Protein AF-A0A2V1CIX1-F1 (afdb_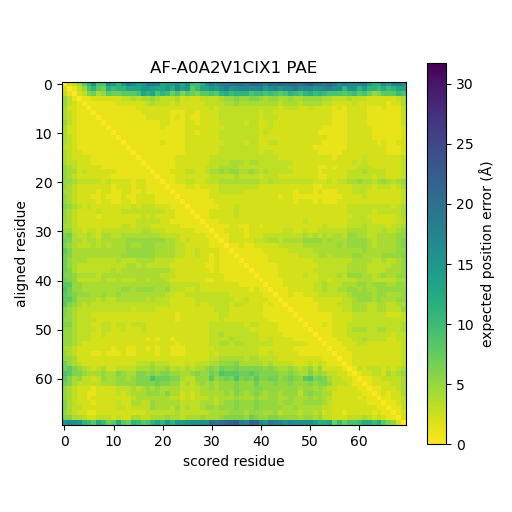monomer)

pLDDT: mean 93.9, std 6.17, range [61.75, 98.0]

Mean predicted aligned error: 3.21 Å

Solvent-accessible surface area (backbone atoms only — not comparable to full-atom values): 4556 Å² total; per-residue (Å²): 116,87,90,51,43,45,26,55,54,40,51,52,49,52,36,48,76,72,74,41,93,75,84,88,48,68,91,77,74,40,55,85,93,33,70,69,54,36,58,60,54,59,72,44,45,64,55,53,68,70,71,43,96,73,85,88,81,62,81,92,40,97,54,51,74,64,35,68,80,130

Foldseek 3Di:
DVPFFQAVVQVVVVCVVVVHPDDDDLVPNFDPVDPVSNVVVVVCVCVCCVVDPDDQDDPPDPDSNPYRPD

Radius of gyration: 12.93 Å; Cα contacts (8 Å, |Δi|>4): 45; chains: 1; bounding box: 30×27×26 Å

Structure (mmCIF, N/CA/C/O backbone):
data_AF-A0A2V1CIX1-F1
#
_entry.id   AF-A0A2V1CIX1-F1
#
loop_
_atom_site.group_PDB
_atom_site.id
_atom_site.type_symbol
_atom_site.label_atom_id
_atom_site.label_alt_id
_atom_site.label_comp_id
_atom_site.label_asym_id
_atom_site.label_entity_id
_atom_site.label_seq_id
_atom_site.pdbx_PDB_ins_code
_atom_site.Cartn_x
_atom_site.Cartn_y
_atom_site.Cartn_z
_atom_site.occupancy
_atom_site.B_iso_or_equiv
_atom_site.auth_seq_id
_atom_site.auth_comp_id
_atom_site.auth_asym_id
_atom_site.auth_atom_id
_atom_site.pdbx_PDB_model_num
ATOM 1 N N . LEU A 1 1 ? 5.804 11.794 9.507 1.00 61.75 1 LEU A N 1
ATOM 2 C CA . LEU A 1 1 ? 4.384 11.992 9.121 1.00 61.75 1 LEU A CA 1
ATOM 3 C C . LEU A 1 1 ? 4.160 13.261 8.300 1.00 61.75 1 LEU A C 1
ATOM 5 O O . LEU A 1 1 ? 3.318 13.196 7.422 1.00 61.75 1 LEU A O 1
ATOM 9 N N . SER A 1 2 ? 4.855 14.387 8.539 1.00 68.81 2 SER A N 1
ATOM 10 C CA . SER A 1 2 ? 4.661 15.637 7.769 1.00 68.81 2 SER A CA 1
ATOM 11 C C . SER A 1 2 ? 4.762 15.440 6.253 1.00 68.81 2 SER A C 1
ATOM 13 O O . SER A 1 2 ? 3.887 15.930 5.546 1.00 68.81 2 SER A O 1
ATOM 15 N N . GLU A 1 3 ? 5.731 14.633 5.811 1.00 85.25 3 GLU A N 1
ATOM 16 C CA . GLU A 1 3 ? 6.042 14.351 4.398 1.00 85.25 3 GLU A CA 1
ATOM 17 C C . GLU A 1 3 ? 5.016 13.471 3.672 1.00 85.25 3 GLU A C 1
ATOM 19 O O . GLU A 1 3 ? 5.024 13.394 2.448 1.00 85.25 3 GLU A O 1
ATOM 24 N N . LEU A 1 4 ? 4.124 12.787 4.397 1.00 93.50 4 LEU A N 1
ATOM 25 C CA . LEU A 1 4 ? 3.118 11.946 3.753 1.00 93.50 4 LEU A CA 1
ATOM 26 C C . LEU A 1 4 ? 2.002 12.801 3.148 1.00 93.50 4 LEU A C 1
ATOM 28 O O . LEU A 1 4 ? 1.573 13.806 3.731 1.00 93.50 4 LEU A O 1
ATOM 32 N N . SER A 1 5 ? 1.482 12.352 2.008 1.00 95.12 5 SER A N 1
ATOM 33 C CA . SER A 1 5 ? 0.288 12.928 1.396 1.00 95.12 5 SER A CA 1
ATOM 34 C C . SER A 1 5 ? -0.905 12.874 2.363 1.00 95.12 5 SER A C 1
ATOM 36 O O . SER A 1 5 ? -0.924 12.090 3.321 1.00 95.12 5 SER A O 1
ATOM 38 N N . 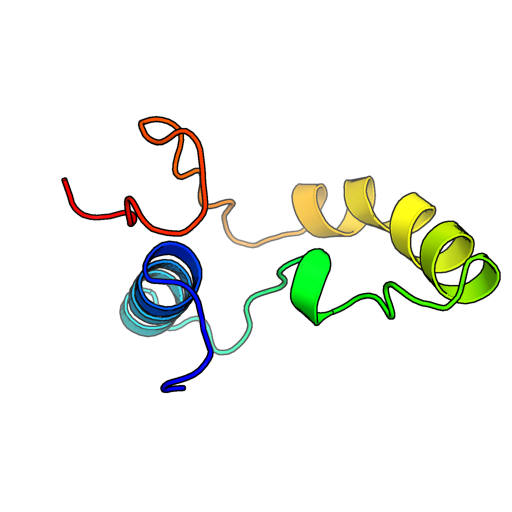LYS A 1 6 ? -1.915 13.719 2.133 1.00 95.38 6 LYS A N 1
ATOM 39 C CA . LYS A 1 6 ? -3.141 13.715 2.947 1.00 95.38 6 LYS A CA 1
ATOM 40 C C . LYS A 1 6 ? -3.805 12.335 2.911 1.00 95.38 6 LYS A C 1
ATOM 42 O O . LYS A 1 6 ? -4.150 11.796 3.955 1.00 95.38 6 LYS A O 1
ATOM 47 N N . THR A 1 7 ? -3.865 11.729 1.729 1.00 96.12 7 THR A N 1
ATOM 48 C CA . THR A 1 7 ? -4.426 10.390 1.505 1.00 96.12 7 THR A CA 1
ATOM 49 C C . THR A 1 7 ? -3.714 9.325 2.330 1.00 96.12 7 THR A C 1
ATOM 51 O O . THR A 1 7 ? -4.373 8.530 2.988 1.00 96.12 7 THR A O 1
ATOM 54 N N . PHE A 1 8 ? -2.380 9.335 2.393 1.00 96.31 8 PHE A N 1
ATOM 55 C CA . PHE A 1 8 ? -1.647 8.355 3.203 1.00 96.31 8 PHE A CA 1
ATOM 56 C C . PHE A 1 8 ? -1.868 8.560 4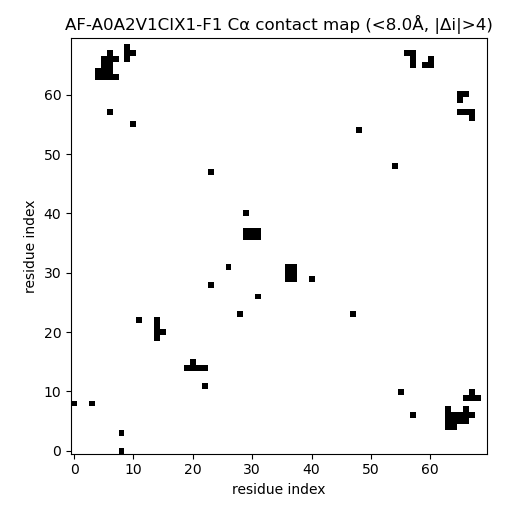.701 1.00 96.31 8 PHE A C 1
ATOM 58 O O . PHE A 1 8 ? -2.072 7.592 5.430 1.00 96.31 8 PHE A O 1
ATOM 65 N N . LYS A 1 9 ? -1.874 9.815 5.169 1.00 96.12 9 LYS A N 1
ATOM 66 C CA . LYS A 1 9 ? -2.171 10.134 6.576 1.00 96.12 9 LYS A CA 1
ATOM 67 C C . LYS A 1 9 ? -3.554 9.626 6.976 1.00 96.12 9 LYS A C 1
ATOM 69 O O . LYS A 1 9 ? -3.706 9.026 8.036 1.00 96.12 9 LYS A O 1
ATOM 74 N N . GLU A 1 10 ? -4.544 9.848 6.122 1.00 96.56 10 GLU A N 1
ATOM 75 C CA . GLU A 1 10 ? -5.925 9.456 6.385 1.00 96.56 10 GLU A CA 1
ATOM 76 C C . GLU A 1 10 ? -6.133 7.947 6.235 1.00 96.56 10 GLU A C 1
ATOM 78 O O . GLU A 1 10 ? -6.805 7.356 7.072 1.00 96.56 10 GLU A O 1
ATOM 83 N N . ALA A 1 11 ? -5.473 7.283 5.284 1.00 96.81 11 ALA A N 1
ATOM 84 C CA . ALA A 1 11 ? -5.474 5.824 5.189 1.00 96.81 11 ALA A CA 1
ATOM 85 C C . ALA A 1 11 ? -4.867 5.158 6.441 1.00 96.81 11 ALA A C 1
ATOM 87 O O . ALA A 1 11 ? -5.453 4.221 6.986 1.00 96.81 11 ALA A O 1
ATOM 88 N N . ILE A 1 12 ? -3.745 5.681 6.959 1.00 96.38 12 ILE A N 1
ATOM 89 C CA . ILE A 1 12 ? -3.158 5.238 8.238 1.00 96.38 12 ILE A CA 1
ATOM 90 C C . ILE A 1 12 ? -4.144 5.469 9.390 1.00 96.38 12 ILE A C 1
ATOM 92 O O . ILE A 1 12 ? -4.299 4.604 10.255 1.00 96.38 12 ILE A O 1
ATOM 96 N N . HIS A 1 13 ? -4.826 6.619 9.405 1.00 96.69 13 HIS A N 1
ATOM 97 C CA . HIS A 1 13 ? -5.836 6.918 10.418 1.00 96.69 13 HIS A CA 1
ATOM 98 C C . HIS A 1 13 ? -6.995 5.910 10.376 1.00 96.69 13 HIS A C 1
ATOM 100 O O . HIS A 1 13 ? -7.347 5.369 11.421 1.00 96.69 13 HIS A O 1
ATOM 106 N N . ILE A 1 14 ? -7.523 5.592 9.187 1.00 97.19 14 ILE A N 1
ATOM 107 C CA . ILE A 1 14 ? -8.569 4.575 8.990 1.00 97.19 14 ILE A CA 1
ATOM 108 C C . ILE A 1 14 ? -8.107 3.219 9.531 1.00 97.19 14 ILE A C 1
ATOM 110 O O . ILE A 1 14 ? -8.795 2.634 10.366 1.00 97.19 14 ILE A O 1
ATOM 114 N N . ALA A 1 15 ? -6.931 2.737 9.112 1.00 97.62 15 ALA A N 1
ATOM 115 C CA . ALA A 1 15 ? -6.390 1.457 9.574 1.00 97.62 15 ALA A CA 1
ATOM 116 C C . ALA A 1 15 ? -6.271 1.411 11.108 1.00 97.62 15 ALA A C 1
ATOM 118 O O . ALA A 1 15 ? -6.728 0.461 11.744 1.00 97.62 15 ALA A O 1
ATOM 119 N N . THR A 1 16 ? -5.759 2.490 11.706 1.00 97.25 16 THR A N 1
ATOM 120 C CA . THR A 1 16 ? -5.612 2.613 13.163 1.00 97.25 16 THR A CA 1
ATOM 121 C C . THR A 1 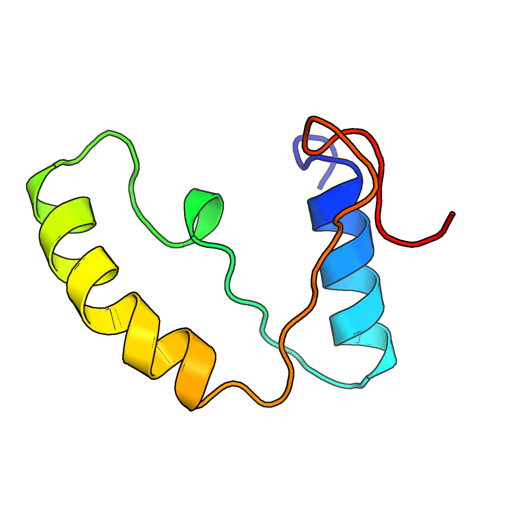16 ? -6.966 2.589 13.880 1.00 97.25 16 THR A C 1
ATOM 123 O O . THR A 1 16 ? -7.100 1.915 14.899 1.00 97.25 16 THR A O 1
ATOM 126 N N . GLN A 1 17 ? -7.988 3.284 13.362 1.00 98.00 17 GLN A N 1
ATOM 127 C CA . GLN A 1 17 ? -9.343 3.269 13.940 1.00 98.00 17 GLN A CA 1
ATOM 128 C C . GLN A 1 17 ? -10.004 1.887 13.860 1.00 98.00 17 GLN A C 1
ATOM 130 O O . GLN A 1 17 ? -10.813 1.541 14.717 1.00 98.00 17 GLN A O 1
ATOM 135 N N . LEU A 1 18 ? -9.623 1.080 12.871 1.00 97.69 18 LEU A N 1
ATOM 136 C CA . LEU A 1 18 ? -10.075 -0.303 12.716 1.00 97.69 18 LEU A CA 1
ATOM 137 C C . LEU A 1 18 ? -9.253 -1.307 13.542 1.00 97.69 18 LEU A C 1
ATOM 139 O O . LEU A 1 18 ? -9.492 -2.509 13.455 1.00 97.69 18 LEU A O 1
ATOM 143 N N . GLY A 1 19 ? -8.296 -0.839 14.351 1.00 98.00 19 GLY A N 1
ATOM 144 C CA . GLY A 1 19 ? -7.436 -1.693 15.173 1.00 98.00 19 GLY A CA 1
ATOM 145 C C . GLY A 1 19 ? -6.360 -2.442 14.380 1.00 98.00 19 GLY A C 1
ATOM 146 O O . GLY A 1 19 ? -5.757 -3.377 14.904 1.00 98.00 19 GLY A O 1
ATOM 147 N N . LEU A 1 20 ? -6.109 -2.047 13.130 1.00 97.88 20 LEU A N 1
ATOM 148 C CA . LEU A 1 20 ? -5.069 -2.628 12.289 1.00 97.88 20 LEU A CA 1
ATOM 149 C C . LEU A 1 20 ? -3.740 -1.915 12.548 1.00 97.88 20 LEU A C 1
ATOM 151 O O . LEU A 1 20 ? -3.647 -0.691 12.487 1.00 97.88 20 LEU A O 1
ATOM 155 N N . GLN A 1 21 ? -2.695 -2.694 12.823 1.00 96.75 21 GLN A N 1
ATOM 156 C CA . GLN A 1 21 ? -1.356 -2.167 13.101 1.00 96.75 21 GLN A CA 1
ATOM 157 C C . GLN A 1 21 ? -0.547 -1.882 11.829 1.00 96.75 21 GLN A C 1
ATOM 159 O O . GLN A 1 21 ? 0.384 -1.077 11.855 1.00 96.75 21 GLN A O 1
ATOM 164 N N . TYR A 1 22 ? -0.889 -2.545 10.725 1.00 96.31 22 TYR A N 1
ATOM 165 C CA . TYR A 1 22 ? -0.123 -2.506 9.487 1.00 96.31 22 TYR A CA 1
ATOM 166 C C . TYR A 1 22 ? -0.994 -2.046 8.328 1.00 96.31 22 TYR A C 1
ATOM 168 O O . TYR A 1 22 ? -2.152 -2.441 8.199 1.00 96.31 22 TYR A O 1
ATOM 176 N N . ILE A 1 23 ? -0.396 -1.224 7.477 1.00 97.12 23 ILE A N 1
ATOM 177 C CA . ILE A 1 23 ? -0.942 -0.813 6.193 1.00 97.12 23 ILE A CA 1
ATOM 178 C C . ILE A 1 23 ? 0.174 -0.931 5.164 1.00 97.12 23 ILE A C 1
ATOM 180 O O . ILE A 1 23 ? 1.318 -0.564 5.438 1.00 97.12 23 ILE A O 1
ATOM 184 N N . TRP A 1 24 ? -0.168 -1.461 3.998 1.00 97.06 24 TRP A N 1
ATOM 185 C CA . TRP A 1 24 ? 0.732 -1.539 2.861 1.00 97.06 24 TRP A CA 1
ATOM 186 C C . TRP A 1 24 ? 0.320 -0.488 1.830 1.00 97.06 24 TRP A C 1
ATOM 188 O O . TRP A 1 24 ? -0.860 -0.374 1.495 1.00 97.06 24 TRP A O 1
ATOM 198 N N . ILE A 1 25 ? 1.286 0.307 1.375 1.00 95.56 25 ILE A N 1
ATOM 199 C CA . ILE A 1 25 ? 1.120 1.342 0.350 1.00 95.56 25 ILE A CA 1
ATOM 200 C C . ILE A 1 25 ? 2.297 1.159 -0.603 1.00 95.56 25 ILE A C 1
ATOM 202 O O . ILE A 1 25 ? 3.438 1.354 -0.189 1.00 95.56 25 ILE A O 1
ATOM 206 N N . ASP A 1 26 ? 2.034 0.771 -1.848 1.00 93.81 26 ASP A N 1
ATOM 207 C CA . ASP A 1 26 ? 3.043 0.420 -2.858 1.00 93.81 26 ASP A CA 1
ATOM 208 C C . ASP A 1 26 ? 4.165 1.460 -2.977 1.00 93.81 26 ASP A C 1
ATOM 210 O O . ASP A 1 26 ? 5.343 1.117 -2.895 1.00 93.81 26 ASP A O 1
ATOM 214 N N . SER A 1 27 ? 3.812 2.744 -3.042 1.00 92.62 27 SER A N 1
ATOM 215 C CA . SER A 1 27 ? 4.765 3.849 -3.159 1.00 92.62 27 SER A CA 1
ATOM 216 C C . SER A 1 27 ? 5.658 4.053 -1.925 1.00 92.62 27 SER A C 1
ATOM 218 O O . SER A 1 27 ? 6.596 4.843 -1.979 1.00 92.62 27 SER A O 1
ATOM 220 N N . LEU A 1 28 ? 5.328 3.429 -0.788 1.00 92.94 28 LEU A N 1
ATOM 221 C CA . LEU A 1 28 ? 6.101 3.489 0.461 1.00 92.94 28 LEU A CA 1
ATOM 222 C C . LEU A 1 28 ? 6.792 2.162 0.795 1.00 92.94 28 LEU A C 1
ATOM 224 O O . LEU A 1 28 ? 7.817 2.167 1.472 1.00 92.94 28 LEU A O 1
ATOM 228 N N . CYS A 1 29 ? 6.206 1.039 0.383 1.00 94.31 29 CYS A N 1
ATOM 229 C CA . CYS A 1 29 ? 6.676 -0.301 0.722 1.00 94.31 29 CYS A CA 1
ATOM 230 C C . CYS A 1 29 ? 7.600 -0.906 -0.343 1.00 94.31 29 CYS A C 1
ATOM 232 O O . CYS A 1 29 ? 8.293 -1.867 -0.032 1.00 94.31 29 CYS A O 1
ATOM 234 N N . ILE A 1 30 ? 7.618 -0.348 -1.556 1.00 94.94 30 ILE A N 1
ATOM 235 C CA . ILE A 1 30 ? 8.496 -0.753 -2.660 1.00 94.94 30 ILE A CA 1
ATOM 236 C C . ILE A 1 30 ? 9.534 0.347 -2.898 1.00 94.94 30 ILE A C 1
ATOM 238 O O . ILE A 1 30 ? 9.192 1.537 -2.895 1.00 94.94 30 ILE A O 1
ATOM 242 N N . VAL A 1 31 ? 10.792 -0.025 -3.140 1.00 94.69 31 VAL A N 1
ATOM 243 C CA . VAL A 1 31 ? 11.853 0.929 -3.481 1.00 94.69 31 VAL A CA 1
ATOM 244 C C . VAL A 1 31 ? 11.652 1.409 -4.919 1.00 94.69 31 VAL A C 1
ATOM 246 O O . VAL A 1 31 ? 11.903 0.689 -5.877 1.00 94.69 31 VAL A O 1
ATOM 249 N N . GLN A 1 32 ? 11.190 2.651 -5.081 1.00 91.12 32 GLN A N 1
ATOM 250 C CA . GLN A 1 32 ? 10.786 3.180 -6.394 1.00 91.12 32 GLN A CA 1
ATOM 251 C C . GLN A 1 32 ? 11.959 3.392 -7.367 1.00 91.12 32 GLN A C 1
ATOM 253 O O . GLN A 1 32 ? 11.771 3.310 -8.578 1.00 91.12 32 GLN A O 1
ATOM 258 N N . ASP A 1 33 ? 13.163 3.639 -6.844 1.00 95.38 33 ASP A N 1
ATOM 259 C CA . ASP A 1 33 ? 14.371 3.895 -7.642 1.00 95.38 33 ASP A CA 1
ATOM 260 C C . ASP A 1 33 ? 15.149 2.609 -7.994 1.00 95.38 33 ASP A C 1
ATOM 262 O O . ASP A 1 33 ? 16.250 2.676 -8.543 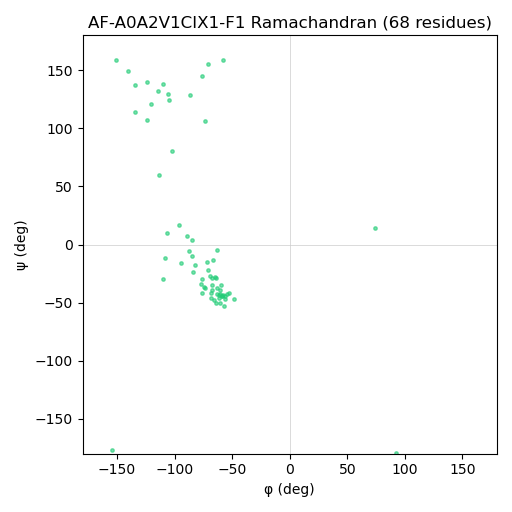1.00 95.38 33 ASP A O 1
ATOM 266 N N . ASP A 1 34 ? 14.589 1.435 -7.689 1.00 97.06 34 ASP A N 1
ATOM 267 C CA . ASP A 1 34 ? 15.186 0.130 -7.967 1.00 97.06 34 ASP A CA 1
ATOM 268 C C . ASP A 1 34 ? 14.224 -0.720 -8.809 1.00 97.06 34 ASP A C 1
ATOM 270 O O . ASP A 1 34 ? 13.203 -1.219 -8.339 1.00 97.06 34 ASP A O 1
ATOM 274 N N . ALA A 1 35 ? 14.560 -0.890 -10.089 1.00 96.06 35 ALA A N 1
ATOM 275 C CA . ALA A 1 35 ? 13.731 -1.639 -11.028 1.00 96.06 35 ALA A CA 1
ATOM 276 C C . ALA A 1 35 ? 13.667 -3.145 -10.715 1.00 96.06 35 ALA A C 1
ATOM 278 O O . ALA A 1 35 ? 12.668 -3.788 -11.044 1.00 96.06 35 ALA A O 1
ATOM 279 N N . GLU A 1 36 ? 14.709 -3.721 -10.105 1.00 96.31 36 GLU A N 1
ATOM 280 C CA . GLU A 1 36 ? 14.716 -5.137 -9.727 1.00 96.31 36 GLU A CA 1
ATOM 281 C C . GLU A 1 36 ? 13.858 -5.373 -8.480 1.00 96.31 36 GLU A C 1
ATOM 283 O O . GLU A 1 36 ? 13.086 -6.336 -8.442 1.00 96.31 36 GLU A O 1
ATOM 288 N N . ASP A 1 37 ? 13.945 -4.480 -7.488 1.00 94.06 37 ASP A N 1
ATOM 289 C CA . ASP A 1 37 ? 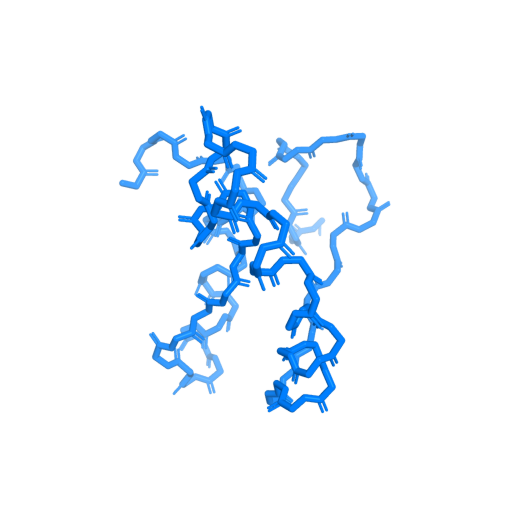13.053 -4.480 -6.321 1.00 94.06 37 ASP A CA 1
ATOM 290 C C . ASP A 1 37 ? 11.599 -4.298 -6.754 1.00 94.06 37 ASP A C 1
ATOM 292 O O . ASP A 1 37 ? 10.752 -5.135 -6.440 1.00 94.06 37 ASP A O 1
ATOM 296 N N . TRP A 1 38 ? 11.329 -3.287 -7.583 1.00 96.00 38 TRP A N 1
ATOM 297 C CA . TRP A 1 38 ? 9.989 -3.037 -8.096 1.00 96.00 38 TRP A CA 1
ATOM 298 C C . TRP A 1 38 ? 9.416 -4.260 -8.809 1.00 96.00 38 TRP A C 1
ATOM 300 O O . TRP A 1 38 ? 8.293 -4.662 -8.520 1.00 96.00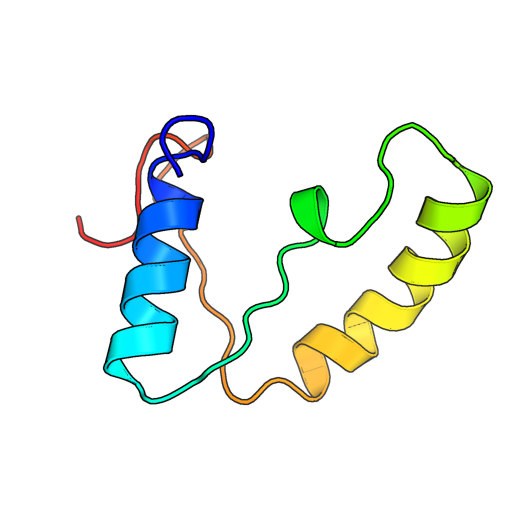 38 TRP A O 1
ATOM 310 N N . ALA A 1 39 ? 10.182 -4.900 -9.699 1.00 95.75 39 ALA A N 1
ATOM 311 C CA . ALA A 1 39 ? 9.715 -6.081 -10.421 1.00 95.75 39 ALA A CA 1
ATOM 312 C C . ALA A 1 39 ? 9.407 -7.259 -9.484 1.00 95.75 39 ALA A C 1
ATOM 314 O O . ALA A 1 39 ? 8.440 -7.987 -9.708 1.00 95.75 39 ALA A O 1
ATOM 315 N N . ARG A 1 40 ? 10.204 -7.445 -8.427 1.00 94.88 40 ARG A N 1
ATOM 316 C CA . ARG A 1 40 ? 9.985 -8.500 -7.432 1.00 94.88 40 ARG A CA 1
ATOM 317 C C . ARG A 1 40 ? 8.733 -8.247 -6.595 1.00 94.88 40 ARG A C 1
ATOM 319 O O . ARG A 1 40 ? 7.947 -9.173 -6.390 1.00 94.88 40 ARG A O 1
ATOM 326 N N . GLU A 1 41 ? 8.548 -7.023 -6.114 1.00 94.88 41 GLU A N 1
ATOM 327 C CA . GLU A 1 41 ? 7.424 -6.674 -5.242 1.00 94.88 41 GLU A CA 1
ATOM 328 C C . GLU A 1 41 ? 6.113 -6.516 -6.032 1.00 94.88 41 GLU A C 1
ATOM 330 O O . GLU A 1 41 ? 5.049 -6.919 -5.562 1.00 94.88 41 GLU A O 1
ATOM 335 N N . ALA A 1 42 ? 6.172 -6.024 -7.275 1.00 93.06 42 ALA A N 1
ATOM 336 C CA . ALA A 1 42 ? 5.002 -5.869 -8.139 1.00 93.06 42 ALA A CA 1
ATOM 337 C C . ALA A 1 42 ? 4.287 -7.196 -8.421 1.00 93.06 42 ALA A C 1
ATOM 339 O O . ALA A 1 42 ? 3.057 -7.241 -8.470 1.00 93.06 42 ALA A O 1
ATOM 340 N N . VAL A 1 43 ? 5.035 -8.297 -8.539 1.00 95.44 43 VAL A N 1
ATOM 341 C CA . VAL A 1 43 ? 4.455 -9.640 -8.710 1.00 95.44 43 VAL A CA 1
ATOM 342 C C . VAL A 1 43 ? 3.637 -10.064 -7.483 1.00 95.44 43 VAL A C 1
ATOM 344 O O . VAL A 1 43 ? 2.658 -10.791 -7.630 1.00 95.44 43 VAL A O 1
ATOM 347 N N . GLN A 1 44 ? 3.979 -9.573 -6.290 1.00 94.62 44 GLN A N 1
ATOM 348 C CA . GLN A 1 44 ? 3.276 -9.894 -5.045 1.00 94.62 44 GLN A CA 1
ATOM 349 C C . GLN A 1 44 ? 2.052 -9.005 -4.794 1.00 94.62 44 GLN A C 1
ATOM 351 O O . GLN A 1 44 ? 1.257 -9.312 -3.908 1.00 94.62 44 GLN A O 1
ATOM 356 N N . MET A 1 45 ? 1.842 -7.928 -5.563 1.00 94.12 45 MET A N 1
ATOM 357 C CA . MET A 1 45 ? 0.733 -6.988 -5.336 1.00 94.12 45 MET A CA 1
ATOM 358 C C . MET A 1 45 ? -0.630 -7.683 -5.294 1.00 94.12 45 MET A C 1
ATOM 360 O O . MET A 1 45 ? -1.443 -7.381 -4.424 1.00 94.12 45 MET A O 1
ATOM 364 N N . SER A 1 46 ? -0.877 -8.633 -6.203 1.00 94.88 46 SER A N 1
ATOM 365 C CA . SER A 1 46 ? -2.139 -9.384 -6.225 1.00 94.88 46 SER A CA 1
ATOM 366 C C . SER A 1 46 ?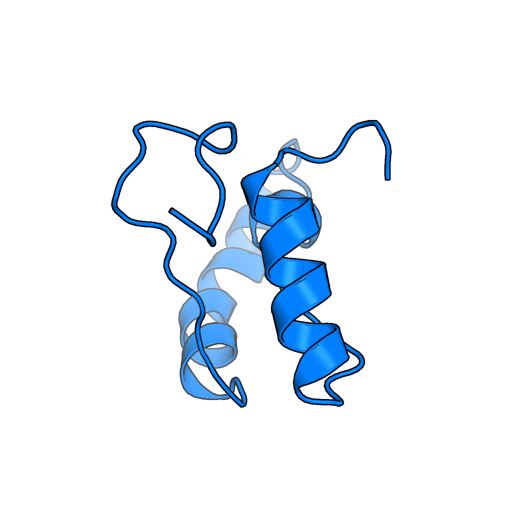 -2.361 -10.155 -4.924 1.00 94.88 46 SER A C 1
ATOM 368 O O . SER A 1 46 ? -3.484 -10.197 -4.424 1.00 94.88 46 SER A O 1
ATOM 370 N N . ASP A 1 47 ? -1.303 -10.732 -4.357 1.00 97.00 47 ASP A N 1
ATOM 371 C CA . ASP A 1 47 ? -1.379 -11.464 -3.097 1.00 97.00 47 ASP A CA 1
ATOM 372 C C . ASP A 1 47 ? -1.538 -10.511 -1.910 1.00 97.00 47 ASP A C 1
ATOM 374 O O . ASP A 1 47 ? -2.303 -10.804 -0.994 1.00 97.00 47 ASP A O 1
ATOM 378 N N . VAL A 1 48 ? -0.883 -9.348 -1.928 1.00 96.50 48 VAL A N 1
ATOM 379 C CA . VAL A 1 48 ? -1.034 -8.329 -0.880 1.00 96.50 48 VAL A CA 1
ATOM 380 C C . VAL A 1 48 ? -2.461 -7.775 -0.855 1.00 96.50 48 VAL A C 1
ATOM 382 O O . VAL A 1 48 ? -3.091 -7.776 0.201 1.00 96.50 48 VAL A O 1
ATOM 385 N N . TYR A 1 49 ? -3.006 -7.358 -2.003 1.00 95.50 49 TYR A N 1
ATOM 386 C CA . TYR A 1 49 ? -4.388 -6.870 -2.096 1.00 95.50 49 TYR A CA 1
ATOM 387 C C . TYR A 1 49 ? -5.423 -7.972 -1.845 1.00 95.50 49 TYR A C 1
ATOM 389 O O . TYR A 1 49 ? -6.484 -7.692 -1.285 1.00 95.50 49 TYR A O 1
ATOM 397 N N . GLY A 1 50 ? -5.144 -9.207 -2.273 1.00 97.19 50 GLY A N 1
ATOM 398 C CA . GLY A 1 50 ? -6.052 -10.345 -2.134 1.00 97.19 50 GLY A CA 1
ATOM 399 C C . GLY A 1 50 ? -6.113 -10.922 -0.719 1.00 97.19 50 GLY A C 1
ATOM 400 O O . GLY A 1 50 ? -7.157 -11.433 -0.319 1.00 97.19 50 GLY A O 1
ATOM 401 N N . ASN A 1 51 ? -5.023 -10.814 0.046 1.00 96.94 51 ASN A N 1
ATOM 402 C CA . ASN A 1 51 ? -4.926 -11.327 1.415 1.00 96.94 51 ASN A CA 1
ATOM 403 C C . ASN A 1 51 ? -4.953 -10.217 2.484 1.00 96.94 51 ASN A C 1
ATOM 405 O O . ASN A 1 51 ? -4.682 -10.485 3.657 1.00 96.94 51 ASN A O 1
ATOM 409 N N . SER A 1 52 ? -5.264 -8.972 2.111 1.00 97.19 52 SER A N 1
ATOM 410 C CA . SER A 1 52 ? -5.444 -7.879 3.067 1.00 97.19 52 SER A CA 1
ATOM 411 C C . SER A 1 52 ? -6.733 -8.059 3.877 1.00 97.19 52 SER A C 1
ATOM 413 O O . SER A 1 52 ? -7.693 -8.698 3.446 1.00 97.19 52 SER A O 1
ATOM 415 N N . PHE A 1 53 ? -6.778 -7.473 5.078 1.00 97.56 53 PHE A N 1
ATOM 416 C CA . PHE A 1 53 ? -8.013 -7.458 5.870 1.00 97.56 53 PHE A CA 1
ATOM 417 C C . PHE A 1 53 ? -9.091 -6.585 5.207 1.00 97.56 53 PHE A C 1
ATOM 419 O O . PHE A 1 53 ? -10.270 -6.929 5.209 1.00 97.56 53 PHE A O 1
ATOM 426 N N . ILE A 1 54 ? -8.667 -5.455 4.635 1.00 97.25 54 ILE A N 1
ATOM 427 C CA . ILE A 1 54 ? -9.474 -4.522 3.848 1.00 97.25 54 ILE A CA 1
ATOM 428 C C . ILE A 1 54 ? -8.585 -3.819 2.822 1.00 97.25 54 ILE A C 1
ATOM 430 O O . ILE A 1 54 ? -7.383 -3.659 3.037 1.00 97.25 54 ILE A O 1
ATOM 434 N N . ASN A 1 55 ? -9.212 -3.290 1.772 1.00 97.31 55 ASN A N 1
ATOM 435 C CA . ASN A 1 55 ? -8.587 -2.372 0.827 1.00 97.31 55 ASN A CA 1
ATOM 436 C C . ASN A 1 55 ? -9.262 -0.996 0.927 1.00 97.31 55 ASN A C 1
ATOM 438 O O . ASN A 1 55 ? -10.490 -0.905 0.936 1.00 97.31 55 ASN A O 1
ATOM 442 N N . ILE A 1 56 ? -8.462 0.070 1.018 1.00 96.06 56 ILE A N 1
ATOM 443 C CA . ILE A 1 56 ? -8.932 1.462 1.097 1.00 96.06 56 ILE A CA 1
ATOM 444 C C . ILE A 1 56 ? -8.686 2.121 -0.262 1.00 96.06 56 ILE A C 1
ATOM 446 O O . ILE A 1 56 ? -7.552 2.142 -0.732 1.00 96.06 56 ILE A O 1
ATOM 450 N N . ALA A 1 57 ? -9.731 2.677 -0.878 1.00 94.69 57 ALA A N 1
ATOM 451 C CA . ALA A 1 57 ? -9.641 3.378 -2.157 1.00 94.69 57 ALA A CA 1
ATOM 452 C C . ALA A 1 57 ? -10.107 4.837 -2.013 1.00 94.69 57 ALA A C 1
ATOM 454 O O . ALA A 1 57 ? -11.254 5.086 -1.645 1.00 94.69 57 ALA A O 1
ATOM 455 N N . ALA A 1 58 ? -9.227 5.792 -2.327 1.00 93.69 58 ALA A N 1
ATOM 456 C CA . ALA A 1 58 ? -9.524 7.226 -2.363 1.00 93.69 58 ALA A CA 1
ATOM 457 C C . ALA A 1 58 ? -9.700 7.683 -3.822 1.00 93.69 58 ALA A C 1
ATOM 459 O O . ALA A 1 58 ? -8.767 8.179 -4.444 1.00 93.69 58 ALA A O 1
ATOM 460 N N . GLY A 1 59 ? -10.883 7.433 -4.392 1.00 93.19 59 GLY A N 1
ATOM 461 C CA . GLY A 1 59 ? -11.140 7.604 -5.830 1.00 93.19 59 GLY A CA 1
ATOM 462 C C . GLY A 1 59 ? -11.592 8.997 -6.284 1.00 93.19 59 GLY A C 1
ATOM 463 O O . GLY A 1 59 ? -11.731 9.206 -7.483 1.00 93.19 59 GLY A O 1
ATOM 464 N N . ASP A 1 60 ? -11.841 9.932 -5.364 1.00 91.25 60 ASP A N 1
ATOM 465 C CA . ASP A 1 60 ? -12.436 11.250 -5.669 1.00 91.25 60 ASP A CA 1
ATOM 466 C C . ASP A 1 60 ? -11.393 12.373 -5.847 1.00 91.25 60 ASP A C 1
ATOM 468 O O . ASP A 1 60 ? -11.693 13.561 -5.753 1.00 91.25 60 ASP A O 1
ATOM 472 N N . SER A 1 61 ? -10.123 12.017 -6.061 1.00 91.25 61 SER A N 1
ATOM 473 C CA . SER A 1 61 ? -9.041 12.981 -6.262 1.00 91.25 61 SER A CA 1
ATOM 474 C C . SER A 1 61 ? -8.063 12.518 -7.331 1.00 91.25 61 SER A C 1
ATOM 476 O O . SER A 1 61 ? -7.837 11.324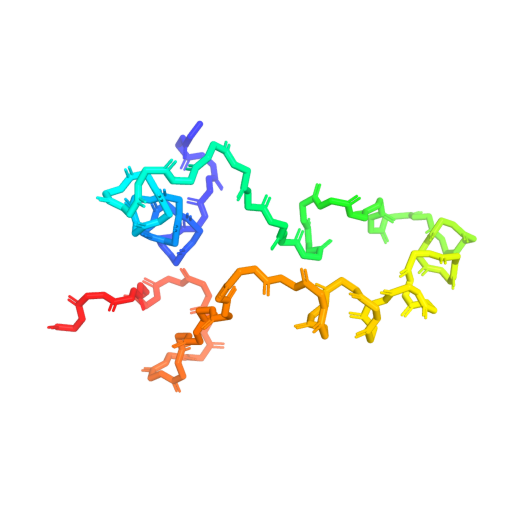 -7.505 1.00 91.25 61 SER A O 1
ATOM 478 N N . GLU A 1 62 ? -7.457 13.480 -8.028 1.00 92.12 62 GLU A N 1
ATOM 479 C CA . GLU A 1 62 ? -6.434 13.227 -9.049 1.00 92.12 62 GLU A CA 1
ATOM 480 C C . GLU A 1 62 ? -5.103 12.759 -8.444 1.00 92.12 62 GLU A C 1
ATOM 482 O O . GLU A 1 62 ? -4.296 12.138 -9.132 1.00 92.12 62 GLU A O 1
ATOM 487 N N . ASP A 1 63 ? -4.853 13.057 -7.164 1.00 91.75 63 ASP A N 1
ATOM 488 C CA . ASP A 1 63 ? -3.620 12.679 -6.480 1.00 91.75 63 ASP A CA 1
ATOM 489 C C . ASP A 1 63 ? -3.778 12.543 -4.955 1.00 91.75 63 ASP A C 1
ATOM 491 O O . ASP A 1 63 ? -4.851 12.701 -4.371 1.00 91.75 63 ASP A O 1
ATOM 495 N N . GLY A 1 64 ? -2.659 12.269 -4.277 1.00 91.62 64 GLY A N 1
ATOM 496 C CA . GLY A 1 64 ? -2.616 12.036 -2.835 1.00 91.62 64 GLY A CA 1
ATOM 497 C C . GLY A 1 64 ? -3.036 13.222 -1.951 1.00 91.62 64 GLY A C 1
ATOM 498 O O . GLY A 1 64 ? -3.094 13.057 -0.728 1.00 91.62 64 GLY A O 1
ATOM 499 N N . ARG A 1 65 ? -3.329 14.409 -2.496 1.00 93.25 65 ARG A N 1
ATOM 500 C CA . ARG A 1 65 ? -3.731 15.597 -1.724 1.00 93.25 65 ARG A CA 1
ATOM 501 C C . ARG A 1 65 ? -5.215 15.609 -1.350 1.00 93.25 65 ARG A C 1
ATOM 503 O O . ARG A 1 65 ? -5.557 16.342 -0.424 1.00 93.25 65 ARG A O 1
ATOM 510 N N . GLY A 1 66 ? -6.069 14.811 -2.000 1.00 93.56 66 GLY A N 1
ATOM 511 C CA . GLY A 1 66 ? -7.518 14.793 -1.744 1.00 93.56 66 GLY A CA 1
ATOM 512 C C . GLY A 1 66 ? -7.911 14.284 -0.356 1.00 93.56 66 GLY A C 1
ATOM 513 O O . GLY A 1 66 ? -8.652 14.958 0.367 1.00 93.56 66 GLY A O 1
ATOM 514 N N . GLY A 1 67 ? -7.335 13.155 0.064 1.00 94.12 67 GLY A N 1
ATOM 515 C CA . GLY A 1 67 ? -7.720 12.475 1.301 1.00 94.12 67 GLY A CA 1
ATOM 516 C C . GLY A 1 67 ? -8.802 11.408 1.095 1.00 94.12 67 GLY A C 1
ATOM 517 O O . GLY A 1 67 ? -9.252 11.162 -0.019 1.00 94.12 67 GLY A O 1
ATOM 518 N N . CYS A 1 68 ? -9.200 10.774 2.195 1.00 94.62 68 CYS A N 1
ATOM 519 C CA . CYS A 1 68 ? -10.205 9.719 2.288 1.00 94.62 68 CYS A CA 1
ATOM 520 C C . CYS A 1 68 ? -11.516 10.178 2.966 1.00 94.62 68 CYS A C 1
ATOM 522 O O . CYS A 1 68 ? -12.490 9.429 2.939 1.00 94.62 68 CYS A O 1
ATOM 524 N N . PHE A 1 69 ? -11.550 11.358 3.601 1.00 90.81 69 PHE A N 1
ATOM 525 C CA . PHE A 1 69 ? -12.689 11.843 4.406 1.00 90.81 69 PHE A CA 1
ATOM 526 C C . PHE A 1 69 ? -13.396 13.068 3.802 1.00 90.81 69 PHE A C 1
ATOM 528 O O . PHE A 1 69 ? -13.407 14.120 4.433 1.00 90.81 69 PHE A O 1
ATOM 535 N N . LEU A 1 70 ? -13.934 12.951 2.585 1.00 70.12 70 LEU A N 1
ATOM 536 C CA . LEU A 1 70 ? -14.679 14.030 1.906 1.00 70.12 70 LEU A CA 1
ATOM 537 C C . LEU A 1 70 ? -15.646 14.799 2.825 1.00 70.12 70 LEU A C 1
ATOM 539 O O . LEU A 1 70 ? -16.433 14.138 3.544 1.00 70.12 70 LEU A O 1
#

Secondary structure (DSSP, 8-state):
-TTS-HHHHHHHHHHHHTT------HHHHS-TT-HHHHHHHHHHHHHHHHSSS------SSSSTTS-S--

Sequence (70 aa):
LSELSKTFKEAIHIATQLGLQYIWIDSLCIVQDDAEDWAREAVQMSDVYGNSFINIAAGDSEDGRGGCFL